Protein AF-A0A7U9S8E2-F1 (afdb_monomer_lite)

pLDDT: mean 77.42, std 23.26, range [25.62, 97.12]

Structure (mmCIF, N/CA/C/O backbone):
data_AF-A0A7U9S8E2-F1
#
_entry.id   AF-A0A7U9S8E2-F1
#
loop_
_atom_site.group_PDB
_atom_site.id
_atom_site.type_symbol
_atom_site.label_atom_id
_atom_site.label_alt_id
_atom_site.label_comp_id
_atom_site.label_asym_id
_atom_site.label_entity_id
_atom_site.label_seq_id
_atom_site.pdbx_PDB_ins_code
_atom_site.Cartn_x
_atom_site.Cartn_y
_atom_site.Cartn_z
_atom_site.occupancy
_atom_site.B_iso_or_equiv
_atom_site.auth_seq_id
_atom_site.auth_comp_id
_atom_site.auth_asym_id
_atom_site.auth_atom_id
_atom_site.pdbx_PDB_model_num
ATOM 1 N N . MET A 1 1 ? -23.203 13.609 14.375 1.00 31.62 1 MET A N 1
ATOM 2 C CA . MET A 1 1 ? -23.194 12.236 13.838 1.00 31.62 1 MET A CA 1
ATOM 3 C C . MET A 1 1 ? -22.714 12.374 12.407 1.00 31.62 1 MET A C 1
ATOM 5 O O . MET A 1 1 ? -23.441 12.931 11.598 1.00 31.62 1 MET A O 1
ATOM 9 N N . THR A 1 2 ? -21.440 12.087 12.156 1.00 25.97 2 THR A N 1
ATOM 10 C CA . THR A 1 2 ? -20.779 12.424 10.889 1.00 25.97 2 THR A CA 1
ATOM 11 C C . THR A 1 2 ? -20.589 11.128 10.118 1.00 25.97 2 THR A C 1
ATOM 13 O O . THR A 1 2 ? -19.770 10.302 10.508 1.00 25.97 2 THR A O 1
ATOM 16 N N . GLU A 1 3 ? -21.398 10.920 9.081 1.00 25.62 3 GLU A N 1
ATOM 17 C CA . GLU A 1 3 ? -21.270 9.779 8.175 1.00 25.62 3 GLU A CA 1
ATOM 18 C C . GLU A 1 3 ? -19.987 9.925 7.352 1.00 25.62 3 GLU A C 1
ATOM 20 O O . GLU A 1 3 ? -19.815 10.879 6.591 1.00 25.62 3 GLU A O 1
ATOM 25 N N . ILE A 1 4 ? -19.074 8.970 7.513 1.00 29.11 4 ILE A N 1
ATOM 26 C CA . ILE A 1 4 ? -17.917 8.804 6.641 1.00 29.11 4 ILE A CA 1
ATOM 27 C C . ILE A 1 4 ? -18.366 7.898 5.491 1.00 29.11 4 ILE A C 1
ATOM 29 O O . ILE A 1 4 ? -18.618 6.709 5.668 1.00 29.11 4 ILE A O 1
ATOM 33 N N . ASN A 1 5 ? -18.506 8.490 4.306 1.00 28.62 5 ASN A N 1
ATOM 34 C CA . ASN A 1 5 ? -18.891 7.807 3.075 1.00 28.62 5 ASN A CA 1
ATOM 35 C C . ASN A 1 5 ? -17.704 6.978 2.545 1.00 28.62 5 ASN A C 1
ATOM 37 O O . ASN A 1 5 ? -16.850 7.491 1.825 1.00 28.62 5 ASN A O 1
ATOM 41 N N . LEU A 1 6 ? -17.646 5.696 2.908 1.00 36.25 6 LEU A N 1
ATOM 42 C CA . LEU A 1 6 ? -16.675 4.723 2.394 1.00 36.25 6 LEU A CA 1
ATOM 43 C C . LEU A 1 6 ? -17.355 3.726 1.454 1.00 36.25 6 LEU A C 1
ATOM 45 O O . LEU A 1 6 ? -17.409 2.545 1.753 1.00 36.25 6 LEU A O 1
ATOM 49 N N . PHE A 1 7 ? -17.873 4.170 0.309 1.00 35.56 7 PHE A N 1
ATOM 50 C CA . PHE A 1 7 ? -18.251 3.238 -0.759 1.00 35.56 7 PHE A CA 1
ATOM 51 C C . PHE A 1 7 ? -18.068 3.876 -2.139 1.00 35.56 7 PHE A C 1
ATOM 53 O O . PHE A 1 7 ? -18.966 4.514 -2.686 1.00 35.56 7 PHE A O 1
ATOM 60 N N . TYR A 1 8 ? -16.910 3.627 -2.754 1.00 30.64 8 TYR A N 1
ATOM 61 C CA . TYR A 1 8 ? -16.814 3.594 -4.213 1.00 30.64 8 TYR A CA 1
ATOM 62 C C . TYR A 1 8 ? -17.521 2.324 -4.695 1.00 30.64 8 TYR A C 1
ATOM 64 O O . TYR A 1 8 ? -16.904 1.282 -4.890 1.00 30.64 8 TYR A O 1
ATOM 72 N N . ASN A 1 9 ? -18.844 2.388 -4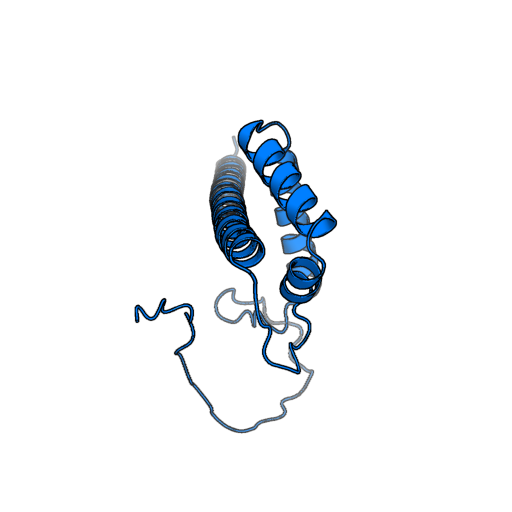.842 1.00 32.72 9 ASN A N 1
ATOM 73 C CA . ASN A 1 9 ? -19.572 1.390 -5.615 1.00 32.72 9 ASN A CA 1
ATOM 74 C C . ASN A 1 9 ? -20.849 1.987 -6.212 1.00 32.72 9 ASN A C 1
ATOM 76 O O . ASN A 1 9 ? -21.897 2.031 -5.569 1.00 32.72 9 ASN A O 1
ATOM 80 N N . LYS A 1 10 ? -20.763 2.457 -7.462 1.00 29.45 10 LYS A N 1
ATOM 81 C CA . LYS A 1 10 ? -21.942 2.661 -8.309 1.00 29.45 10 LYS A CA 1
ATOM 82 C C . LYS A 1 10 ? -21.584 2.691 -9.793 1.00 29.45 10 LYS A C 1
ATOM 84 O O . LYS A 1 10 ? -21.557 3.761 -10.383 1.00 29.45 10 LYS A O 1
ATOM 89 N N . ILE A 1 11 ? -21.430 1.522 -10.415 1.00 29.05 11 ILE A N 1
ATOM 90 C CA . ILE A 1 11 ? -22.008 1.300 -11.750 1.00 29.05 11 ILE A CA 1
ATOM 91 C C . ILE A 1 11 ? -22.678 -0.076 -11.747 1.00 29.05 11 ILE A C 1
ATOM 93 O O . ILE A 1 11 ? -22.041 -1.119 -11.826 1.00 29.05 11 ILE A O 1
ATOM 97 N N . VAL A 1 12 ? -24.003 -0.044 -11.625 1.00 33.09 12 VAL A N 1
ATOM 98 C CA . VAL A 1 12 ? -24.896 -1.167 -11.904 1.00 33.09 12 VAL A CA 1
ATOM 99 C C . VAL A 1 12 ? -25.036 -1.265 -13.419 1.00 33.09 12 VAL A C 1
ATOM 101 O O . VAL A 1 12 ? -25.573 -0.341 -14.022 1.00 33.09 12 VAL A O 1
ATOM 104 N N . LEU A 1 13 ? -24.635 -2.384 -14.022 1.00 28.77 13 LEU A N 1
ATOM 105 C CA . LEU A 1 13 ? -25.169 -2.828 -15.312 1.00 28.77 13 LEU A CA 1
ATOM 106 C C . LEU A 1 13 ? -25.454 -4.326 -15.239 1.00 28.77 13 LEU A C 1
ATOM 108 O O . LEU A 1 13 ? -24.622 -5.173 -15.544 1.00 28.77 13 LEU A O 1
ATOM 112 N N . ARG A 1 14 ? -26.675 -4.638 -14.807 1.00 31.30 14 ARG A N 1
ATOM 113 C CA . ARG A 1 14 ? -27.295 -5.944 -15.003 1.00 31.30 14 ARG A CA 1
ATOM 114 C C . ARG A 1 14 ? -27.775 -6.017 -16.453 1.00 31.30 14 ARG A C 1
ATOM 116 O O . ARG A 1 14 ? -28.590 -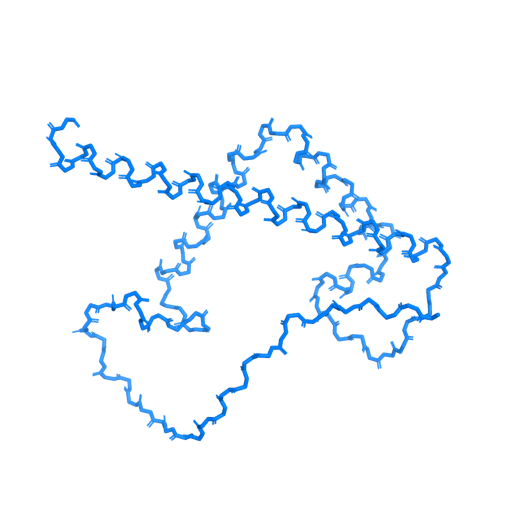5.185 -16.852 1.00 31.30 14 ARG A O 1
ATOM 123 N N . LYS A 1 15 ? -27.338 -7.027 -17.204 1.00 32.34 15 LYS A N 1
ATOM 124 C CA . LYS A 1 15 ? -28.152 -7.600 -18.279 1.00 32.34 15 LYS A CA 1
ATOM 125 C C . LYS A 1 15 ? -27.822 -9.078 -18.468 1.00 32.34 15 LYS A C 1
ATOM 127 O O . LYS A 1 15 ? -26.745 -9.433 -18.924 1.00 32.34 15 LYS A O 1
ATOM 132 N N . ASP A 1 16 ? -28.756 -9.874 -17.967 1.00 34.03 16 ASP A N 1
ATOM 133 C CA . ASP A 1 16 ? -29.233 -11.183 -18.411 1.00 34.03 16 ASP A CA 1
ATOM 134 C C . ASP A 1 16 ? -28.419 -11.938 -19.473 1.00 34.03 16 ASP A C 1
ATOM 136 O O . ASP A 1 16 ? -28.211 -11.440 -20.572 1.00 34.03 16 ASP A O 1
ATOM 140 N N . GLY A 1 17 ? -28.083 -13.182 -19.107 1.00 37.75 17 GLY A N 1
ATOM 141 C CA . GLY A 1 17 ? -28.034 -14.379 -19.952 1.00 37.75 17 GLY A CA 1
ATOM 142 C C . GLY A 1 17 ? -27.346 -14.288 -21.312 1.00 37.75 17 GLY A C 1
ATOM 143 O O . GLY A 1 17 ? -27.907 -13.744 -22.249 1.00 37.75 17 GLY A O 1
ATOM 144 N N . ASP A 1 18 ? -26.206 -14.967 -21.447 1.00 28.67 18 ASP A N 1
ATOM 145 C CA . ASP A 1 18 ? -26.096 -16.075 -22.403 1.00 28.67 18 ASP A CA 1
ATOM 146 C C . ASP A 1 18 ? -24.799 -16.866 -22.188 1.00 28.67 18 ASP A C 1
ATOM 148 O O . ASP A 1 18 ? -23.693 -16.335 -22.096 1.00 28.67 18 ASP A O 1
ATOM 152 N N . PHE A 1 19 ? -24.970 -18.180 -22.084 1.00 39.06 19 PHE A N 1
ATOM 153 C CA . PHE A 1 19 ? -23.921 -19.186 -22.033 1.00 39.06 19 PHE A CA 1
ATOM 154 C C . PHE A 1 19 ? -23.327 -19.320 -23.443 1.00 39.06 19 PHE A C 1
ATOM 156 O O . PHE A 1 19 ? -24.007 -19.828 -24.332 1.00 39.06 19 PHE A O 1
ATOM 163 N N . LEU A 1 20 ? -22.088 -18.870 -23.683 1.00 32.62 20 LEU A N 1
ATOM 164 C CA . LEU A 1 20 ? -21.451 -19.003 -25.001 1.00 32.62 20 LEU A CA 1
ATOM 165 C C . LEU A 1 20 ? -20.069 -19.662 -24.944 1.00 32.62 20 LEU A C 1
ATOM 167 O O . LEU A 1 20 ? -19.064 -19.047 -24.607 1.00 32.62 20 LEU A O 1
ATOM 171 N N . ASP A 1 21 ? -20.101 -20.936 -25.341 1.00 32.41 21 ASP A N 1
ATOM 172 C CA . ASP A 1 21 ? -19.209 -21.649 -26.268 1.00 32.41 21 ASP A CA 1
ATOM 173 C C . ASP A 1 21 ? -17.696 -21.357 -26.192 1.00 32.41 21 ASP A C 1
ATOM 175 O O . ASP A 1 21 ? -17.164 -20.364 -26.694 1.00 32.41 21 ASP A O 1
ATOM 179 N N . ASN A 1 22 ? -16.996 -22.353 -25.651 1.00 38.06 22 ASN A N 1
ATOM 180 C CA . ASN A 1 22 ? -15.558 -22.462 -25.445 1.00 38.06 22 ASN A CA 1
ATOM 181 C C . ASN A 1 22 ? -14.783 -22.738 -26.761 1.00 38.06 22 ASN A C 1
ATOM 183 O O . ASN A 1 22 ? -14.003 -23.685 -26.849 1.00 38.06 22 ASN A O 1
ATOM 187 N N . ARG A 1 23 ? -15.026 -21.953 -27.826 1.00 35.59 23 ARG A N 1
ATOM 188 C CA . ARG A 1 23 ? -14.436 -22.168 -29.172 1.00 35.59 23 ARG A CA 1
ATOM 189 C C . ARG A 1 23 ? -13.902 -20.911 -29.865 1.00 35.59 23 ARG A C 1
ATOM 191 O O . ARG A 1 23 ? -14.009 -20.767 -31.081 1.00 35.59 23 ARG A O 1
ATOM 198 N N . ARG A 1 24 ? -13.297 -19.986 -29.116 1.00 39.09 24 ARG A N 1
ATOM 199 C CA . ARG A 1 24 ? -12.599 -18.811 -29.684 1.00 39.09 24 ARG A CA 1
ATOM 200 C C . ARG A 1 24 ? -11.258 -18.531 -29.006 1.00 39.09 24 ARG A C 1
ATOM 202 O O . ARG A 1 24 ? -10.922 -17.386 -28.735 1.00 39.09 24 ARG A O 1
ATOM 209 N N . ALA A 1 25 ? -10.477 -19.574 -28.762 1.00 44.19 25 ALA A N 1
ATOM 210 C CA . ALA A 1 25 ? -9.076 -19.442 -28.378 1.00 44.19 25 ALA A CA 1
ATOM 211 C C . ALA A 1 25 ? -8.186 -19.304 -29.629 1.00 44.19 25 ALA A C 1
ATOM 213 O O . ALA A 1 25 ? -7.371 -20.179 -29.868 1.00 44.19 25 ALA A O 1
ATOM 214 N N . ASP A 1 26 ? -8.401 -18.276 -30.464 1.00 46.72 26 ASP A N 1
ATOM 215 C CA . ASP A 1 26 ? -7.386 -17.800 -31.434 1.00 46.72 26 ASP A CA 1
ATOM 216 C C . ASP A 1 26 ? -7.772 -16.455 -32.087 1.00 46.72 26 ASP A C 1
ATOM 218 O O . ASP A 1 26 ? -7.847 -16.294 -33.306 1.00 46.72 26 ASP A O 1
ATOM 222 N N . ARG A 1 27 ? -8.115 -15.456 -31.274 1.00 48.62 27 ARG A N 1
ATOM 223 C CA . ARG A 1 27 ? -8.113 -14.059 -31.722 1.00 48.62 27 ARG A CA 1
ATOM 224 C C . ARG A 1 27 ? -7.291 -13.296 -30.711 1.00 48.62 27 ARG A C 1
ATOM 226 O O . ARG A 1 27 ? -7.617 -13.357 -29.529 1.00 48.62 27 ARG A O 1
ATOM 233 N N . GLY A 1 28 ? -6.227 -12.641 -31.175 1.00 49.34 28 GLY A N 1
ATOM 234 C CA . GLY A 1 28 ? -5.367 -11.811 -30.337 1.00 49.34 28 GLY A CA 1
ATOM 235 C C . GLY A 1 28 ? -6.209 -10.986 -29.368 1.00 49.34 28 GLY A C 1
ATOM 236 O O . GLY A 1 28 ? -7.158 -10.317 -29.784 1.00 49.34 28 GLY A O 1
ATOM 237 N N . MET A 1 29 ? -5.912 -11.130 -28.078 1.00 58.84 29 MET A N 1
ATOM 238 C CA . MET A 1 29 ? -6.633 -10.471 -26.997 1.00 58.84 29 MET A CA 1
ATOM 239 C C . MET A 1 29 ? -6.560 -8.956 -27.223 1.00 58.84 29 MET A C 1
ATOM 241 O O . MET A 1 29 ? -5.479 -8.372 -27.168 1.00 58.84 29 MET A O 1
ATOM 245 N N . ASP A 1 30 ? -7.692 -8.315 -27.507 1.00 63.41 30 ASP A N 1
ATOM 246 C CA . ASP A 1 30 ? -7.771 -6.856 -27.469 1.00 63.41 30 ASP A CA 1
ATOM 247 C C . ASP A 1 30 ? -7.773 -6.445 -25.996 1.00 63.41 30 ASP A C 1
ATOM 249 O O . ASP A 1 30 ? -8.636 -6.888 -25.236 1.00 63.41 30 ASP A O 1
ATOM 253 N N . ILE A 1 31 ? -6.820 -5.598 -25.595 1.00 64.31 31 ILE A N 1
ATOM 254 C CA . ILE A 1 31 ? -6.707 -5.069 -24.227 1.00 64.31 31 ILE A CA 1
ATOM 255 C C . ILE A 1 31 ? -8.038 -4.466 -23.756 1.00 64.31 31 ILE A C 1
ATOM 257 O O . ILE A 1 31 ? -8.378 -4.554 -22.579 1.00 64.31 31 ILE A O 1
ATOM 261 N N . LYS A 1 32 ? -8.835 -3.907 -24.676 1.00 68.50 32 LYS A N 1
ATOM 262 C CA . LYS A 1 32 ? -10.146 -3.319 -24.369 1.00 68.50 32 LYS A CA 1
ATOM 263 C C . LYS A 1 32 ? -11.208 -4.340 -23.951 1.00 68.50 32 LYS A C 1
ATOM 265 O O . LYS A 1 32 ? -12.216 -3.943 -23.378 1.00 68.50 32 LYS A O 1
ATOM 270 N N . ASN A 1 33 ? -10.995 -5.623 -24.242 1.00 71.12 33 ASN A N 1
ATOM 271 C CA . ASN A 1 33 ? -11.931 -6.718 -23.980 1.00 71.12 33 ASN A CA 1
ATOM 272 C C . ASN A 1 33 ? -11.406 -7.694 -22.914 1.00 71.12 33 ASN A C 1
ATOM 274 O O . ASN A 1 33 ? -11.884 -8.825 -22.829 1.00 71.12 33 ASN A O 1
ATOM 278 N N . ILE A 1 34 ? -10.407 -7.285 -22.125 1.00 69.88 34 ILE A N 1
ATOM 279 C CA . ILE A 1 34 ? -9.928 -8.076 -20.993 1.00 69.88 34 ILE A CA 1
ATOM 280 C C . ILE A 1 34 ? -10.987 -8.052 -19.889 1.00 69.88 34 ILE A C 1
ATOM 282 O O . ILE A 1 34 ? -11.278 -7.005 -19.311 1.00 69.88 34 ILE A O 1
ATOM 286 N N . ASP A 1 35 ? -11.544 -9.224 -19.589 1.00 73.25 35 ASP A N 1
ATOM 287 C CA . ASP A 1 35 ? -12.338 -9.435 -18.385 1.00 73.25 35 ASP A CA 1
ATOM 288 C C . ASP A 1 35 ? -11.396 -9.563 -17.184 1.00 73.25 35 ASP A C 1
ATOM 290 O O . ASP A 1 35 ? -10.728 -10.580 -17.000 1.00 73.25 35 ASP A O 1
ATOM 294 N N . ILE A 1 36 ? -11.343 -8.515 -16.363 1.00 70.06 36 ILE A N 1
ATOM 295 C CA . ILE A 1 36 ? -10.495 -8.462 -15.167 1.00 70.06 36 ILE A CA 1
ATOM 296 C C . ILE A 1 36 ? -10.906 -9.472 -14.086 1.00 70.06 36 ILE A C 1
ATOM 298 O O . ILE A 1 36 ? -10.123 -9.731 -13.177 1.00 70.06 36 ILE A O 1
ATOM 302 N N . TYR A 1 37 ? -12.107 -10.052 -14.175 1.00 72.25 37 TYR A N 1
ATOM 303 C CA . TYR A 1 37 ? -12.568 -11.104 -13.268 1.00 72.25 37 TYR A CA 1
ATOM 304 C C . TYR A 1 37 ? -12.259 -12.512 -13.790 1.00 72.25 37 TYR A C 1
ATOM 306 O O . TYR A 1 37 ? -12.360 -13.477 -13.033 1.00 72.25 37 TYR A O 1
ATOM 314 N N . ASN A 1 38 ? -11.867 -12.639 -15.060 1.00 76.00 38 ASN A N 1
ATOM 315 C CA . ASN A 1 38 ? -11.527 -13.904 -15.701 1.00 76.00 38 ASN A CA 1
ATOM 316 C C . ASN A 1 38 ? -10.284 -13.735 -16.587 1.00 76.00 38 ASN A C 1
ATOM 318 O O . ASN A 1 38 ? -10.326 -13.843 -17.817 1.00 76.00 38 ASN A O 1
ATOM 322 N N . LEU A 1 39 ? -9.169 -13.413 -15.933 1.00 75.81 39 LEU A N 1
ATOM 323 C CA . LEU A 1 39 ? -7.905 -13.143 -16.598 1.00 75.81 39 LEU A CA 1
ATOM 324 C C . LEU A 1 39 ? -7.277 -14.439 -17.133 1.00 75.81 39 LEU A C 1
ATOM 326 O O . LEU A 1 39 ? -7.176 -15.427 -16.400 1.00 75.81 39 LEU A O 1
ATOM 330 N N . PRO A 1 40 ? -6.787 -14.451 -18.387 1.00 81.12 40 PRO A N 1
ATOM 331 C CA . PRO A 1 40 ? -5.949 -15.540 -18.869 1.00 81.12 40 PRO A CA 1
ATOM 332 C C . PRO A 1 40 ? -4.744 -15.747 -17.944 1.00 81.12 40 PRO A C 1
ATOM 334 O O . PRO A 1 40 ? -4.164 -14.774 -17.462 1.00 81.12 40 PRO A O 1
ATOM 337 N N . LYS A 1 41 ? -4.321 -17.002 -17.743 1.00 81.50 41 LYS A N 1
ATOM 338 C CA . LYS A 1 41 ? -3.259 -17.343 -16.778 1.00 81.50 41 LYS A CA 1
ATOM 339 C C . LYS A 1 41 ? -1.977 -16.523 -16.969 1.00 81.50 41 LYS A C 1
ATOM 341 O O . LYS A 1 41 ? -1.484 -15.964 -16.003 1.00 81.50 41 LYS A O 1
ATOM 346 N N . TRP A 1 42 ? -1.524 -16.345 -18.211 1.00 81.19 42 TRP A N 1
ATOM 347 C CA . TRP A 1 42 ? -0.333 -15.542 -18.520 1.00 81.19 42 TRP A CA 1
ATOM 348 C C . TRP A 1 42 ? -0.443 -14.076 -18.067 1.00 81.19 42 TRP A C 1
ATOM 350 O O . TRP A 1 42 ? 0.564 -13.454 -17.754 1.00 81.19 42 TRP A O 1
ATOM 360 N N . PHE A 1 43 ? -1.654 -13.511 -18.041 1.00 80.31 43 PHE A N 1
ATOM 361 C CA . PHE A 1 43 ? -1.879 -12.142 -17.586 1.00 80.31 43 PHE A CA 1
ATOM 362 C C . PHE A 1 43 ? -1.887 -12.072 -16.056 1.00 80.31 43 PHE A C 1
ATOM 364 O O . PHE A 1 43 ? -1.338 -11.133 -15.497 1.00 80.31 43 PHE A O 1
ATOM 371 N N . SER A 1 44 ? -2.446 -13.083 -15.380 1.00 81.62 44 SER A N 1
ATOM 372 C CA . SER A 1 44 ? -2.311 -13.233 -13.922 1.00 81.62 44 SER A CA 1
ATOM 373 C C . SER A 1 44 ? -0.844 -13.352 -13.511 1.00 81.62 44 SER A C 1
ATOM 375 O O . SER A 1 44 ? -0.407 -12.632 -12.624 1.00 81.62 44 SER A O 1
ATOM 377 N N . ASP A 1 45 ? -0.078 -14.202 -14.200 1.00 85.12 45 ASP A N 1
ATOM 378 C CA . ASP A 1 45 ? 1.350 -14.408 -13.929 1.00 85.12 45 ASP A CA 1
ATOM 379 C C . ASP A 1 45 ? 2.147 -13.107 -14.130 1.00 85.12 45 ASP A C 1
ATOM 381 O O . ASP A 1 45 ? 3.025 -12.780 -13.336 1.00 85.12 45 ASP A O 1
ATOM 385 N N . LEU A 1 46 ? 1.792 -12.319 -15.152 1.00 85.44 46 LEU A N 1
ATOM 386 C CA . LEU A 1 46 ? 2.369 -10.993 -15.380 1.00 85.44 46 LEU A CA 1
ATOM 387 C C . LEU A 1 46 ? 2.034 -10.003 -14.252 1.00 85.44 46 LEU A C 1
ATOM 389 O O . LEU A 1 46 ? 2.894 -9.215 -13.869 1.00 85.44 46 LEU A O 1
ATOM 393 N N . LEU A 1 47 ? 0.798 -10.002 -13.740 1.00 84.50 47 LEU A N 1
ATOM 394 C CA . LEU A 1 47 ? 0.415 -9.135 -12.618 1.00 84.50 47 LEU A CA 1
ATOM 395 C C . LEU A 1 47 ? 1.189 -9.503 -11.347 1.00 84.50 47 LEU A C 1
ATOM 397 O O . LEU A 1 47 ? 1.736 -8.614 -10.702 1.00 84.50 47 LEU A O 1
ATOM 401 N N . GLU A 1 48 ? 1.308 -10.797 -11.044 1.00 87.94 48 GLU A N 1
ATOM 402 C CA . GLU A 1 48 ? 2.105 -11.295 -9.915 1.00 87.94 48 GLU A CA 1
ATOM 403 C C . GLU A 1 48 ? 3.586 -10.882 -10.041 1.00 87.94 48 GLU A C 1
ATOM 405 O O . GLU A 1 48 ? 4.200 -10.446 -9.067 1.00 87.94 48 GLU A O 1
ATOM 410 N N . GLU A 1 49 ? 4.164 -10.950 -11.247 1.00 89.69 49 GLU A N 1
ATOM 411 C CA . GLU A 1 49 ? 5.527 -10.469 -11.511 1.00 89.69 49 GLU A CA 1
ATOM 412 C C . GLU A 1 49 ? 5.659 -8.952 -11.291 1.00 89.69 49 GLU A C 1
ATOM 414 O O . GLU A 1 49 ? 6.628 -8.486 -10.689 1.00 89.69 49 GLU A O 1
ATOM 419 N N . VAL A 1 50 ? 4.684 -8.163 -11.751 1.00 89.12 50 VAL A N 1
ATOM 420 C CA . VAL A 1 50 ? 4.667 -6.704 -11.553 1.00 89.12 50 VAL A CA 1
ATOM 421 C C . VAL A 1 50 ? 4.582 -6.343 -10.070 1.00 89.12 50 VAL A C 1
ATOM 423 O O . VAL A 1 50 ? 5.294 -5.431 -9.637 1.00 89.12 50 VAL A O 1
ATOM 426 N N . ASP A 1 51 ? 3.772 -7.062 -9.295 1.00 89.12 51 ASP A N 1
ATOM 427 C CA . ASP A 1 51 ? 3.650 -6.869 -7.849 1.00 89.12 51 ASP A CA 1
ATOM 428 C C . ASP A 1 51 ? 4.982 -7.154 -7.139 1.00 89.12 51 ASP A C 1
ATOM 430 O O . ASP A 1 51 ? 5.451 -6.332 -6.344 1.00 89.12 51 ASP A O 1
ATOM 434 N N . LEU A 1 52 ? 5.654 -8.259 -7.489 1.00 93.06 52 LEU A N 1
ATOM 435 C CA . LEU A 1 52 ? 6.984 -8.592 -6.965 1.00 93.06 52 LEU A CA 1
ATOM 436 C C . LEU A 1 52 ? 8.013 -7.501 -7.281 1.00 93.06 52 LEU A C 1
ATOM 438 O O . LEU A 1 52 ? 8.729 -7.047 -6.389 1.00 93.06 52 LEU A O 1
ATOM 442 N N . LEU A 1 53 ? 8.058 -7.026 -8.527 1.00 92.69 53 LEU A N 1
ATOM 443 C CA . LEU A 1 53 ? 8.977 -5.960 -8.935 1.00 92.69 53 LEU A CA 1
ATOM 444 C C . LEU A 1 53 ? 8.691 -4.631 -8.219 1.00 92.69 53 LEU A C 1
ATOM 446 O O . LEU A 1 53 ? 9.614 -3.847 -7.973 1.00 92.69 53 LEU A O 1
ATOM 450 N N . CYS A 1 54 ? 7.429 -4.351 -7.888 1.00 92.75 54 CYS A N 1
ATOM 451 C CA . CYS A 1 54 ? 7.067 -3.177 -7.098 1.00 92.75 54 CYS A CA 1
ATOM 452 C C . CYS A 1 54 ? 7.555 -3.300 -5.653 1.00 92.75 54 CYS A C 1
ATOM 454 O O . CYS A 1 54 ? 8.169 -2.359 -5.146 1.00 92.75 54 CYS A O 1
ATOM 456 N N . GLU A 1 55 ? 7.352 -4.455 -5.020 1.00 90.81 55 GLU A N 1
ATOM 457 C CA . GLU A 1 55 ? 7.871 -4.744 -3.679 1.00 90.81 55 GLU A CA 1
ATOM 458 C C . GLU A 1 55 ? 9.402 -4.657 -3.631 1.00 90.81 55 GLU A C 1
ATOM 460 O O . GLU A 1 55 ? 9.953 -3.996 -2.751 1.00 90.81 55 GLU A O 1
ATOM 465 N N . GLU A 1 56 ? 10.106 -5.232 -4.609 1.00 94.19 56 GLU A N 1
ATOM 466 C CA . GLU A 1 56 ? 11.568 -5.138 -4.711 1.00 94.19 56 GLU A CA 1
ATOM 467 C C . GLU A 1 56 ? 12.049 -3.691 -4.850 1.00 94.19 56 GLU A C 1
ATOM 469 O O . GLU A 1 56 ? 12.996 -3.270 -4.182 1.00 94.19 56 GLU A O 1
ATOM 474 N N . ALA A 1 57 ? 11.386 -2.898 -5.692 1.00 93.38 57 ALA A N 1
ATOM 475 C CA . ALA A 1 57 ? 11.753 -1.501 -5.886 1.00 93.38 57 ALA A CA 1
ATOM 476 C C . ALA A 1 57 ? 11.507 -0.646 -4.632 1.00 93.38 57 ALA A C 1
ATOM 478 O O . ALA A 1 57 ? 12.240 0.314 -4.382 1.00 93.38 57 ALA A O 1
ATOM 479 N N . LEU A 1 58 ? 10.502 -1.002 -3.830 1.00 95.62 58 LEU A N 1
ATOM 480 C CA . LEU A 1 58 ? 10.191 -0.345 -2.564 1.00 95.62 58 LEU A CA 1
ATOM 481 C C . LEU A 1 58 ? 10.965 -0.929 -1.375 1.00 95.62 58 LEU A C 1
ATOM 483 O O . LEU A 1 58 ? 10.960 -0.321 -0.303 1.00 95.62 58 LEU A O 1
ATOM 487 N N . ALA A 1 59 ? 11.682 -2.045 -1.540 1.00 92.94 59 ALA A N 1
ATOM 488 C CA . ALA A 1 59 ? 12.389 -2.723 -0.454 1.00 92.94 59 ALA A CA 1
ATOM 489 C C . ALA A 1 59 ? 13.385 -1.798 0.269 1.00 92.94 59 ALA A C 1
ATOM 491 O O . ALA A 1 59 ? 13.484 -1.828 1.494 1.00 92.94 59 ALA A O 1
ATOM 492 N N . GLY A 1 60 ? 14.063 -0.915 -0.472 1.00 91.44 60 GLY A N 1
ATOM 493 C CA . GLY A 1 60 ? 14.999 0.070 0.083 1.00 91.44 60 GLY A CA 1
ATOM 494 C C . GLY A 1 60 ? 14.352 1.309 0.720 1.00 91.44 60 GLY A C 1
ATOM 495 O O . GLY A 1 60 ? 15.060 2.154 1.268 1.00 91.44 60 GLY A O 1
ATOM 496 N N . SER A 1 61 ? 13.028 1.462 0.641 1.00 95.44 61 SER A N 1
ATOM 497 C CA . SER A 1 61 ? 12.328 2.638 1.159 1.00 95.44 61 SER A CA 1
ATOM 498 C C . SER A 1 61 ? 12.075 2.522 2.661 1.00 95.44 61 SER A C 1
ATOM 500 O O . SER A 1 61 ? 11.209 1.773 3.109 1.00 95.44 61 SER A O 1
ATOM 502 N N . VAL A 1 62 ? 12.781 3.335 3.453 1.00 95.81 62 VAL A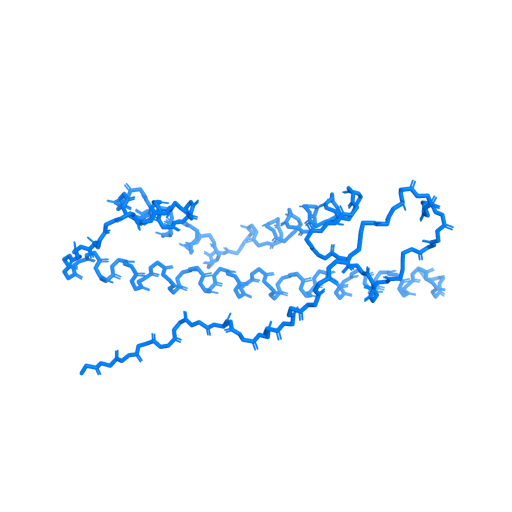 N 1
ATOM 503 C CA . VAL A 1 62 ? 12.611 3.388 4.917 1.00 95.81 62 VAL A CA 1
ATOM 504 C C . VAL A 1 62 ? 11.173 3.734 5.312 1.00 95.81 62 VAL A C 1
ATOM 506 O O . VAL A 1 62 ? 10.655 3.187 6.282 1.00 95.81 62 VAL A O 1
ATOM 509 N N . SER A 1 63 ? 10.512 4.641 4.586 1.00 93.44 63 SER A N 1
ATOM 510 C CA . SER A 1 63 ? 9.121 5.004 4.879 1.00 93.44 63 SER A CA 1
ATOM 511 C C . SER A 1 63 ? 8.156 3.863 4.572 1.00 93.44 63 SER A C 1
ATOM 513 O O . SER A 1 63 ? 7.211 3.661 5.328 1.00 93.44 63 SER A O 1
ATOM 515 N N . TYR A 1 64 ? 8.411 3.098 3.509 1.00 95.50 64 TYR A N 1
ATOM 516 C CA . TYR A 1 64 ? 7.593 1.941 3.154 1.00 95.50 64 TYR A CA 1
ATOM 517 C C . TYR A 1 64 ? 7.757 0.797 4.159 1.00 95.50 64 TYR A C 1
ATOM 519 O O . TYR A 1 64 ? 6.762 0.227 4.601 1.00 95.50 64 TYR A O 1
ATOM 527 N N . GLN A 1 65 ? 8.991 0.512 4.594 1.00 96.00 65 GLN A N 1
ATOM 528 C CA . GLN A 1 65 ? 9.234 -0.513 5.614 1.00 96.00 65 GLN A CA 1
ATOM 529 C C . GLN A 1 65 ? 8.566 -0.161 6.943 1.00 96.00 65 GLN A C 1
ATOM 531 O O . GLN A 1 65 ? 7.843 -0.985 7.490 1.00 96.00 65 GLN A O 1
ATOM 536 N N . LYS A 1 66 ? 8.695 1.091 7.405 1.00 96.00 66 LYS A N 1
ATOM 537 C CA . LYS A 1 66 ? 8.006 1.557 8.622 1.00 96.00 66 LYS A CA 1
ATOM 538 C C . LYS A 1 66 ? 6.492 1.398 8.539 1.00 96.00 66 LYS A C 1
ATOM 540 O O . LYS A 1 66 ? 5.865 1.015 9.518 1.00 96.00 66 LYS A O 1
ATOM 545 N N . LEU A 1 67 ? 5.911 1.685 7.374 1.00 95.50 67 LEU A N 1
ATOM 546 C CA . LEU A 1 67 ? 4.484 1.492 7.144 1.00 95.50 67 LEU A CA 1
ATOM 547 C C . LEU A 1 67 ? 4.106 0.014 7.300 1.00 95.50 67 LEU A C 1
ATOM 549 O O . LEU A 1 67 ? 3.154 -0.299 8.015 1.00 95.50 67 LEU A O 1
ATOM 553 N N . LYS A 1 68 ? 4.849 -0.894 6.650 1.00 94.81 68 LYS A N 1
ATOM 554 C CA . LYS A 1 68 ? 4.601 -2.342 6.728 1.00 94.81 68 LYS A CA 1
ATOM 555 C C . LYS A 1 68 ? 4.743 -2.862 8.155 1.00 94.81 68 LYS A C 1
ATOM 557 O O . LYS A 1 68 ? 3.877 -3.605 8.601 1.00 94.81 68 LYS A O 1
ATOM 562 N N . GLU A 1 69 ? 5.793 -2.450 8.856 1.00 96.88 69 GLU A N 1
ATOM 563 C CA . GLU A 1 69 ? 6.043 -2.814 10.253 1.00 96.88 69 GLU A CA 1
ATOM 564 C C . GLU A 1 69 ? 4.891 -2.373 11.157 1.00 96.88 69 GLU A C 1
ATOM 566 O O . GLU A 1 69 ? 4.325 -3.197 11.869 1.00 96.88 69 GLU A O 1
ATOM 571 N N . GLU A 1 70 ? 4.484 -1.103 11.084 1.00 97.06 70 GLU A N 1
ATOM 572 C CA . GLU A 1 70 ? 3.397 -0.577 11.913 1.00 97.06 70 GLU A CA 1
ATOM 573 C C . GLU A 1 70 ? 2.068 -1.291 11.637 1.00 97.06 70 GLU A C 1
ATOM 575 O O . GLU A 1 70 ? 1.338 -1.646 12.563 1.00 97.06 70 GLU A O 1
ATOM 580 N N . ARG A 1 71 ? 1.774 -1.557 10.361 1.00 95.25 71 ARG A N 1
ATOM 581 C CA . ARG A 1 71 ? 0.602 -2.337 9.958 1.00 95.25 71 ARG A CA 1
ATOM 582 C C . ARG A 1 71 ? 0.641 -3.746 10.553 1.00 95.25 71 ARG A C 1
ATOM 584 O O . ARG A 1 71 ? -0.374 -4.192 11.077 1.00 95.25 71 ARG A O 1
ATOM 591 N N . CYS A 1 72 ? 1.781 -4.435 10.482 1.00 95.12 72 CYS A N 1
ATOM 592 C CA . CYS A 1 72 ? 1.937 -5.760 11.085 1.00 95.12 72 CYS A CA 1
ATOM 593 C C . CYS A 1 72 ? 1.720 -5.707 12.601 1.00 95.12 72 CYS A C 1
ATOM 595 O O . CYS A 1 72 ? 0.954 -6.509 13.118 1.00 95.12 72 CYS A O 1
ATOM 597 N N . CYS A 1 73 ? 2.282 -4.714 13.298 1.00 96.81 73 CYS A N 1
ATOM 598 C CA . CYS A 1 73 ? 2.059 -4.549 14.734 1.00 96.81 73 CYS A CA 1
ATOM 599 C C . CYS A 1 73 ? 0.574 -4.374 15.089 1.00 96.81 73 CYS A C 1
ATOM 601 O O . CYS A 1 73 ? 0.118 -4.941 16.077 1.00 96.81 73 CYS A O 1
ATOM 603 N N . LEU A 1 74 ? -0.193 -3.618 14.293 1.00 96.31 74 LEU A N 1
ATOM 604 C CA . LEU A 1 74 ? -1.636 -3.476 14.517 1.00 96.31 74 LEU A CA 1
ATOM 605 C C . LEU A 1 74 ? -2.391 -4.789 14.283 1.00 96.31 74 LEU A C 1
ATOM 607 O O . LEU A 1 74 ? -3.289 -5.113 15.054 1.00 96.31 74 LEU A O 1
ATOM 611 N N . LEU A 1 75 ? -2.032 -5.545 13.245 1.00 95.06 75 LEU A N 1
ATOM 612 C CA . LEU A 1 75 ? -2.645 -6.846 12.968 1.00 95.06 75 LEU A CA 1
ATOM 613 C C . LEU A 1 75 ? -2.335 -7.870 14.068 1.00 95.06 75 LEU A C 1
ATOM 615 O O . LEU A 1 75 ? -3.234 -8.592 14.484 1.00 95.06 75 LEU A O 1
ATOM 619 N N . ASP A 1 76 ? -1.107 -7.881 14.588 1.00 95.12 76 ASP A N 1
ATOM 620 C CA . ASP A 1 76 ? -0.694 -8.775 15.677 1.00 95.12 76 ASP A CA 1
ATOM 621 C C . ASP A 1 76 ? -1.360 -8.418 17.016 1.00 95.12 76 ASP A C 1
ATOM 623 O O . ASP A 1 76 ? -1.560 -9.282 17.868 1.00 95.12 76 ASP A O 1
ATOM 627 N N . GLN A 1 77 ? -1.681 -7.137 17.226 1.00 96.12 77 GLN A N 1
ATOM 628 C CA . GLN A 1 77 ? -2.275 -6.652 18.471 1.00 96.12 77 GLN A CA 1
ATOM 629 C C . GLN A 1 77 ? -3.807 -6.784 18.501 1.00 96.12 77 GLN A C 1
ATOM 631 O O . GLN A 1 77 ? -4.376 -6.952 19.580 1.00 96.12 77 GLN A O 1
ATOM 636 N N . TYR A 1 78 ? -4.482 -6.680 17.352 1.00 94.19 78 TYR A N 1
ATOM 637 C CA . TYR A 1 78 ? -5.940 -6.577 17.283 1.00 94.19 78 TYR A CA 1
ATOM 638 C C . TYR A 1 78 ? -6.555 -7.618 16.334 1.00 94.19 78 TYR A C 1
ATOM 640 O O . TYR A 1 78 ? -6.684 -7.389 15.131 1.00 94.19 78 TYR A O 1
ATOM 648 N N . ASP A 1 79 ? -7.066 -8.718 16.897 1.00 90.25 79 ASP A N 1
ATOM 649 C CA . ASP A 1 79 ? -7.698 -9.825 16.154 1.00 90.25 79 ASP A CA 1
ATOM 650 C C . ASP A 1 79 ? -8.820 -9.387 15.200 1.00 90.25 79 ASP A C 1
ATOM 652 O O . ASP A 1 79 ? -9.050 -9.998 14.154 1.00 90.25 79 ASP A O 1
ATOM 656 N N . PHE A 1 80 ? -9.564 -8.331 15.543 1.00 89.81 80 PHE A N 1
ATOM 657 C CA . PHE A 1 80 ? -10.639 -7.845 14.679 1.00 89.81 80 PHE A CA 1
ATOM 658 C C . PHE A 1 80 ? -10.111 -7.198 13.388 1.00 89.81 80 PHE A C 1
ATOM 660 O O . PHE A 1 80 ? -10.801 -7.244 12.368 1.00 89.81 80 PHE A O 1
ATOM 667 N N . LEU A 1 81 ? -8.895 -6.636 13.404 1.00 92.75 81 LEU A N 1
ATOM 668 C CA . LEU A 1 81 ? -8.244 -6.110 12.204 1.00 92.75 81 LEU A CA 1
ATOM 669 C C . LEU A 1 81 ? -7.808 -7.241 11.273 1.00 92.75 81 LEU A C 1
ATOM 671 O O . LEU A 1 81 ? -7.964 -7.099 10.063 1.00 92.75 81 LEU A O 1
ATOM 675 N N . LEU A 1 82 ? -7.347 -8.375 11.815 1.00 88.88 82 LEU A N 1
ATOM 676 C CA . LEU A 1 82 ? -7.057 -9.575 11.020 1.00 88.88 82 LEU A CA 1
ATOM 677 C C . LEU A 1 82 ? -8.306 -10.058 10.275 1.00 88.88 82 LEU A C 1
ATOM 679 O O . LEU A 1 82 ? -8.281 -10.191 9.055 1.00 88.88 82 LEU A O 1
ATOM 683 N N . LYS A 1 83 ? -9.435 -10.196 10.983 1.00 86.62 83 LYS A N 1
ATOM 684 C CA . LYS A 1 83 ? -10.720 -10.587 10.370 1.00 86.62 83 LYS A CA 1
ATOM 685 C C . LYS A 1 83 ? -11.160 -9.619 9.266 1.00 86.62 83 LYS A C 1
ATOM 687 O O . LYS A 1 83 ? -11.668 -10.040 8.230 1.00 86.62 83 LYS A O 1
ATOM 692 N N . LEU A 1 84 ? -10.966 -8.315 9.481 1.00 86.44 84 LEU A N 1
ATOM 693 C CA . LEU A 1 84 ? -11.263 -7.291 8.477 1.00 86.44 84 LEU A CA 1
ATOM 694 C C . LEU A 1 84 ? -10.340 -7.393 7.254 1.00 86.44 84 LEU A C 1
ATOM 696 O O . LEU A 1 84 ? -10.813 -7.251 6.125 1.00 86.44 84 LEU A O 1
ATOM 700 N N . ALA A 1 85 ? -9.047 -7.643 7.464 1.00 84.94 85 ALA A N 1
ATOM 701 C CA . ALA A 1 85 ? -8.055 -7.762 6.399 1.00 84.94 85 ALA A CA 1
ATOM 702 C C . ALA A 1 85 ? -8.283 -9.008 5.528 1.00 84.94 85 ALA A C 1
ATOM 704 O O . ALA A 1 85 ? -8.218 -8.913 4.300 1.00 84.94 85 ALA A O 1
ATOM 705 N N . ASP A 1 86 ? -8.648 -10.135 6.144 1.00 83.00 86 ASP A N 1
ATOM 706 C CA . ASP A 1 86 ? -8.941 -11.401 5.455 1.00 83.00 86 ASP A CA 1
ATOM 707 C C . ASP A 1 86 ? -10.279 -11.380 4.692 1.00 83.00 86 ASP A C 1
ATOM 709 O O . ASP A 1 86 ? -10.635 -12.338 4.004 1.00 83.00 86 ASP A O 1
ATOM 713 N N . LYS A 1 87 ? -11.008 -10.253 4.744 1.00 71.44 87 LYS A N 1
ATOM 714 C CA . LYS A 1 87 ? -12.347 -10.072 4.157 1.00 71.44 87 LYS A CA 1
ATOM 715 C C . LYS A 1 87 ? -13.354 -11.097 4.679 1.00 71.44 87 LYS A C 1
ATOM 717 O O . LYS A 1 87 ? -14.330 -11.418 3.990 1.00 71.44 87 LYS A O 1
ATOM 722 N N . ASP A 1 88 ? -13.144 -11.576 5.902 1.00 76.12 88 ASP A N 1
ATOM 723 C CA . ASP A 1 88 ? -14.101 -12.443 6.560 1.00 76.12 88 ASP A CA 1
ATOM 724 C C . ASP A 1 88 ? -15.409 -11.688 6.784 1.00 76.12 88 ASP A C 1
ATOM 726 O O . ASP A 1 88 ? -15.452 -10.493 7.100 1.00 76.12 88 ASP A O 1
ATOM 730 N N . LYS A 1 89 ? -16.526 -12.397 6.606 1.00 73.88 89 LYS A N 1
ATOM 731 C CA . LYS A 1 89 ? -17.836 -11.809 6.872 1.00 73.88 89 LYS A CA 1
ATOM 732 C C . LYS A 1 89 ? -17.968 -11.554 8.366 1.00 73.88 89 LYS A C 1
ATOM 734 O O . LYS A 1 89 ? -18.069 -12.489 9.157 1.00 73.88 89 LYS A O 1
ATOM 739 N N . ILE A 1 90 ? -18.067 -10.282 8.728 1.00 73.75 90 ILE A N 1
ATOM 740 C CA . ILE A 1 90 ? -18.538 -9.874 10.047 1.00 73.75 90 ILE A CA 1
ATOM 741 C C . ILE A 1 90 ? -20.017 -10.262 10.139 1.00 73.75 90 ILE A C 1
ATOM 743 O O . ILE A 1 90 ? -20.881 -9.635 9.527 1.00 73.75 90 ILE A O 1
ATOM 747 N N . ALA A 1 91 ? -20.289 -11.361 10.839 1.00 74.94 91 ALA A N 1
ATOM 748 C CA . ALA A 1 91 ? -21.635 -11.906 10.989 1.00 74.94 91 ALA A CA 1
ATOM 749 C C . ALA A 1 91 ? -22.480 -11.125 12.011 1.00 74.94 91 ALA A C 1
ATOM 751 O O . ALA A 1 91 ? -23.705 -11.122 11.909 1.00 74.94 91 ALA A O 1
ATOM 752 N N . GLU A 1 92 ? -21.833 -10.445 12.961 1.00 79.94 92 GLU A N 1
ATOM 753 C CA . GLU A 1 92 ? -22.469 -9.712 14.058 1.00 79.94 92 GLU A CA 1
ATOM 754 C C . GLU A 1 92 ? -21.866 -8.306 14.197 1.00 79.94 92 GLU A C 1
ATOM 756 O O . GLU A 1 92 ? -20.671 -8.143 13.945 1.00 79.94 92 GLU A O 1
ATOM 761 N N . PRO A 1 93 ? -22.652 -7.286 14.595 1.00 81.75 93 PRO A N 1
ATOM 762 C CA . PRO A 1 93 ? -22.131 -5.946 14.852 1.00 81.75 93 PRO A CA 1
ATOM 763 C C . PRO A 1 93 ? -20.950 -5.980 15.827 1.00 81.75 93 PRO A C 1
ATOM 765 O O . PRO A 1 93 ? -21.027 -6.603 16.884 1.00 81.75 93 PRO A O 1
ATOM 768 N N . LEU A 1 94 ? -19.862 -5.304 15.462 1.00 85.50 94 LEU A N 1
ATOM 769 C CA . LEU A 1 94 ? -18.660 -5.230 16.279 1.00 85.50 94 LEU A CA 1
ATOM 770 C C . LEU A 1 94 ? -18.692 -3.945 17.113 1.00 85.50 94 LEU A C 1
ATOM 772 O O . LEU A 1 94 ? -18.620 -2.847 16.564 1.00 85.50 94 LEU A O 1
ATOM 776 N N . GLU A 1 95 ? -18.800 -4.089 18.430 1.00 89.75 95 GLU A N 1
ATOM 777 C CA . GLU A 1 95 ? -18.684 -2.975 19.372 1.00 89.75 95 GLU A CA 1
ATOM 778 C C . GLU A 1 95 ? -17.203 -2.724 19.662 1.00 89.75 95 GLU A C 1
ATOM 780 O O . GLU A 1 95 ? -16.514 -3.601 20.180 1.00 89.75 95 GLU A O 1
ATOM 785 N N . LEU A 1 96 ? -16.714 -1.535 19.306 1.00 91.88 96 LEU A N 1
ATOM 786 C CA . LEU A 1 96 ? -15.314 -1.152 19.470 1.00 91.88 96 LEU A CA 1
ATOM 787 C C . LEU A 1 96 ? -15.147 -0.190 20.641 1.00 91.88 96 LEU A C 1
ATOM 789 O O . LEU A 1 96 ? -15.892 0.780 20.802 1.00 91.88 96 LEU A O 1
ATOM 793 N N . THR A 1 97 ? -14.097 -0.405 21.421 1.00 94.81 97 THR A N 1
ATOM 794 C CA . THR A 1 97 ? -13.598 0.585 22.371 1.00 94.81 97 THR A CA 1
ATOM 795 C C . THR A 1 97 ? -13.003 1.793 21.638 1.00 94.81 97 THR A C 1
ATOM 797 O O . THR A 1 97 ? -12.743 1.775 20.430 1.00 94.81 97 THR A O 1
ATOM 800 N N . LEU A 1 98 ? -12.749 2.880 22.373 1.00 95.50 98 LEU A N 1
ATOM 801 C CA . LEU A 1 98 ? -12.073 4.054 21.814 1.00 95.50 98 LEU A CA 1
ATOM 802 C C . LEU A 1 98 ? -10.665 3.712 21.292 1.00 95.50 98 LEU A C 1
ATOM 804 O O . LEU A 1 98 ? -10.247 4.242 20.265 1.00 95.50 98 LEU A O 1
ATOM 808 N N . GLU A 1 99 ? -9.946 2.828 21.986 1.00 96.06 99 GLU A N 1
ATOM 809 C CA . GLU A 1 99 ? -8.613 2.373 21.582 1.00 96.06 99 GLU A CA 1
ATOM 810 C C . GLU A 1 99 ? -8.671 1.584 20.271 1.00 96.06 99 GLU A C 1
ATOM 812 O O . GLU A 1 99 ? -7.965 1.925 19.323 1.00 96.06 99 GLU A O 1
ATOM 817 N N . GLU A 1 100 ? -9.590 0.624 20.161 1.00 94.56 100 GLU A N 1
ATOM 818 C CA . GLU A 1 100 ? -9.787 -0.154 18.933 1.00 94.56 100 GLU A CA 1
ATOM 819 C C . GLU A 1 100 ? -10.280 0.714 17.769 1.00 94.56 100 GLU A C 1
ATOM 821 O O . GLU A 1 100 ? -9.869 0.523 16.627 1.00 94.56 100 GLU A O 1
ATOM 826 N N . THR A 1 101 ? -11.104 1.728 18.042 1.00 95.81 101 THR A N 1
ATOM 827 C CA . THR A 1 101 ? -11.533 2.701 17.025 1.00 95.81 101 THR A CA 1
ATOM 828 C C . THR A 1 101 ? -10.346 3.510 16.494 1.00 95.81 101 THR A C 1
ATOM 830 O O . THR A 1 101 ? -10.229 3.736 15.286 1.00 95.81 101 THR A O 1
ATOM 833 N N . ASN A 1 102 ? -9.433 3.927 17.375 1.00 96.38 102 ASN A N 1
ATOM 834 C CA . ASN A 1 102 ? -8.208 4.616 16.972 1.00 96.38 102 ASN A CA 1
ATOM 835 C C . ASN A 1 102 ? -7.271 3.686 16.190 1.00 96.38 102 ASN A C 1
ATOM 837 O O . ASN A 1 102 ? -6.712 4.110 15.176 1.00 96.38 102 ASN A O 1
ATOM 841 N N . ALA A 1 103 ? -7.143 2.425 16.613 1.00 96.06 103 ALA A N 1
ATOM 842 C CA . ALA A 1 103 ? -6.376 1.406 15.901 1.00 96.06 103 ALA A CA 1
ATOM 843 C C . ALA A 1 103 ? -6.937 1.162 14.492 1.00 96.06 103 ALA A C 1
ATOM 845 O O . ALA A 1 103 ? -6.182 1.171 13.523 1.00 96.06 103 ALA A O 1
ATOM 846 N N . LEU A 1 104 ? -8.262 1.050 14.353 1.00 95.69 104 LEU A N 1
ATOM 847 C CA . LEU A 1 104 ? -8.941 0.902 13.066 1.00 95.69 104 LEU A CA 1
ATOM 848 C C . LEU A 1 104 ? -8.724 2.115 12.154 1.00 95.69 104 LEU A C 1
ATOM 850 O O . LEU A 1 104 ? -8.404 1.963 10.976 1.00 95.69 104 LEU A O 1
ATOM 854 N N . SER A 1 105 ? -8.860 3.326 12.699 1.00 96.62 105 SER A N 1
ATOM 855 C CA . SER A 1 105 ? -8.585 4.563 11.963 1.00 96.62 105 SER A CA 1
ATOM 856 C C . SER A 1 105 ? -7.142 4.590 11.450 1.00 96.62 105 SER A C 1
ATOM 858 O O . SER A 1 105 ? -6.896 4.860 10.272 1.00 96.62 105 SER A O 1
ATOM 860 N N . ARG A 1 106 ? -6.178 4.234 12.311 1.00 97.12 106 ARG A N 1
ATOM 861 C CA . ARG A 1 106 ? -4.764 4.170 11.938 1.00 97.12 106 ARG A CA 1
ATOM 862 C C . ARG A 1 106 ? -4.504 3.103 10.878 1.00 97.12 106 ARG A C 1
ATOM 864 O O . ARG A 1 106 ? -3.801 3.388 9.913 1.00 97.12 106 ARG A O 1
ATOM 871 N N . PHE A 1 107 ? -5.105 1.926 11.018 1.00 95.50 107 PHE A N 1
ATOM 872 C CA . PHE A 1 107 ? -4.994 0.833 10.058 1.00 95.50 107 PHE A CA 1
ATOM 873 C C . PHE A 1 107 ? -5.445 1.256 8.653 1.00 95.50 107 PHE A C 1
ATOM 875 O O . PHE A 1 107 ? -4.707 1.058 7.692 1.00 95.50 107 PHE A O 1
ATOM 882 N N . PHE A 1 108 ? -6.592 1.933 8.520 1.00 94.25 108 PHE A N 1
ATOM 883 C CA . PHE A 1 108 ? -7.055 2.421 7.215 1.00 94.25 108 PHE A CA 1
ATOM 884 C C . PHE A 1 108 ? -6.133 3.468 6.587 1.00 94.25 108 PHE A C 1
ATOM 886 O O . PHE A 1 108 ? -5.955 3.471 5.368 1.00 94.25 108 PHE A O 1
ATOM 893 N N . VAL A 1 109 ? -5.536 4.348 7.396 1.00 96.69 109 VAL A N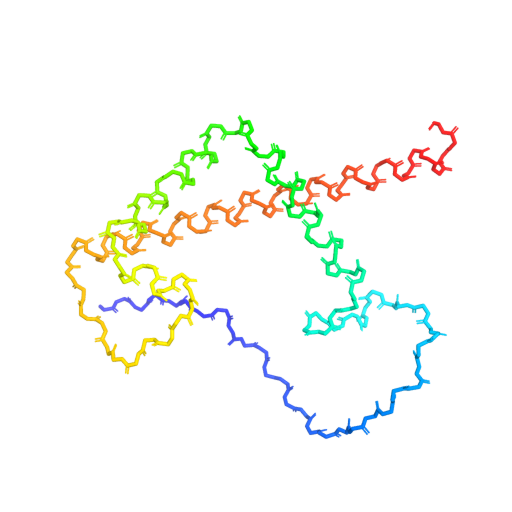 1
ATOM 894 C CA . VAL A 1 109 ? -4.531 5.302 6.900 1.00 96.69 109 VAL A CA 1
ATOM 895 C C . VAL A 1 109 ? -3.316 4.555 6.350 1.00 96.69 109 VAL A C 1
ATOM 897 O O . VAL A 1 109 ? -2.859 4.874 5.255 1.00 96.69 109 VAL A O 1
ATOM 900 N N . LEU A 1 110 ? -2.832 3.531 7.060 1.00 96.12 110 LEU A N 1
ATOM 901 C CA . LEU A 1 110 ? -1.703 2.714 6.609 1.00 96.12 110 LEU A CA 1
ATOM 902 C C . LEU A 1 110 ? -2.031 1.951 5.317 1.00 96.12 110 LEU A C 1
ATOM 904 O O . LEU A 1 110 ? -1.228 1.974 4.388 1.00 96.12 110 LEU A O 1
ATOM 908 N N . GLU A 1 111 ? -3.211 1.336 5.210 1.00 93.88 111 GLU A N 1
ATOM 909 C CA . GLU A 1 111 ? -3.653 0.647 3.985 1.00 93.88 111 GLU A CA 1
ATOM 910 C C . GLU A 1 111 ? -3.731 1.604 2.786 1.00 93.88 111 GLU A C 1
ATOM 912 O O . GLU A 1 111 ? -3.258 1.285 1.692 1.00 93.88 111 GLU A O 1
ATOM 917 N N . TYR A 1 112 ? -4.268 2.809 2.993 1.00 95.12 112 TYR A N 1
ATOM 918 C CA . TYR A 1 112 ? -4.323 3.831 1.951 1.00 95.12 112 TYR A CA 1
ATOM 919 C C . TYR A 1 112 ? -2.925 4.282 1.511 1.00 95.12 112 TYR A C 1
ATOM 921 O O . TYR A 1 112 ? -2.641 4.342 0.312 1.00 95.12 112 TYR A O 1
ATOM 929 N N . ASP A 1 113 ? -2.038 4.580 2.461 1.00 96.06 113 ASP A N 1
ATOM 930 C CA . ASP A 1 113 ? -0.679 5.038 2.169 1.00 96.06 113 ASP A CA 1
ATOM 931 C C . ASP A 1 113 ? 0.163 3.943 1.492 1.00 96.06 113 ASP A C 1
ATOM 933 O O . ASP A 1 113 ? 0.948 4.244 0.581 1.00 96.06 113 ASP A O 1
ATOM 937 N N . LYS A 1 114 ? -0.046 2.671 1.868 1.00 93.81 114 LYS A N 1
ATOM 938 C CA . LYS A 1 114 ? 0.552 1.502 1.209 1.00 93.81 114 LYS A CA 1
ATOM 939 C C . LYS A 1 114 ? 0.119 1.439 -0.248 1.00 93.81 114 LYS A C 1
ATOM 941 O O . LYS A 1 114 ? 0.962 1.562 -1.136 1.00 93.81 114 LYS A O 1
ATOM 946 N N . ALA A 1 115 ? -1.191 1.346 -0.482 1.00 92.44 115 ALA A N 1
ATOM 947 C CA . ALA A 1 115 ? -1.761 1.232 -1.818 1.00 92.44 115 ALA A CA 1
ATOM 948 C C . ALA A 1 115 ? -1.359 2.421 -2.699 1.00 92.44 115 ALA A C 1
ATOM 950 O O . ALA A 1 115 ? -1.030 2.261 -3.872 1.00 92.44 115 ALA A O 1
ATOM 951 N N . ARG A 1 116 ? -1.326 3.635 -2.139 1.00 95.12 116 ARG A N 1
ATOM 952 C CA . ARG A 1 116 ? -0.863 4.828 -2.853 1.00 95.12 116 ARG A CA 1
ATOM 953 C C . ARG A 1 116 ? 0.599 4.709 -3.283 1.00 95.12 116 ARG A C 1
ATOM 955 O O . ARG A 1 116 ? 0.921 5.066 -4.415 1.00 95.12 116 ARG A O 1
ATOM 962 N N . THR A 1 117 ? 1.472 4.237 -2.398 1.00 95.06 117 THR A N 1
ATOM 963 C CA . THR A 1 117 ? 2.903 4.070 -2.685 1.00 95.06 117 THR A CA 1
ATOM 964 C C . THR A 1 117 ? 3.133 2.997 -3.750 1.00 95.06 117 THR A C 1
ATOM 966 O O . THR A 1 117 ? 3.850 3.244 -4.719 1.00 95.06 117 THR A O 1
ATOM 969 N N . GLU A 1 118 ? 2.463 1.851 -3.626 1.00 94.06 118 GLU A N 1
ATOM 970 C CA . GLU A 1 118 ? 2.515 0.758 -4.605 1.00 94.06 118 GLU A CA 1
ATOM 971 C C . GLU A 1 118 ? 1.981 1.201 -5.974 1.00 94.06 118 GLU A C 1
ATOM 973 O O . GLU A 1 118 ? 2.630 0.973 -6.989 1.00 94.06 118 GLU A O 1
ATOM 978 N N . ASN A 1 119 ? 0.861 1.932 -6.020 1.00 92.62 119 ASN A N 1
ATOM 979 C CA . ASN A 1 119 ? 0.288 2.455 -7.266 1.00 92.62 119 ASN A CA 1
ATOM 980 C C . ASN A 1 119 ? 1.230 3.420 -7.994 1.00 92.62 119 ASN A C 1
ATOM 982 O O . ASN A 1 119 ? 1.358 3.364 -9.220 1.00 92.62 119 ASN A O 1
ATOM 986 N N . ILE A 1 120 ? 1.910 4.303 -7.255 1.00 94.19 120 ILE A N 1
ATOM 987 C CA . ILE A 1 120 ? 2.931 5.181 -7.841 1.00 94.19 120 ILE A CA 1
ATOM 988 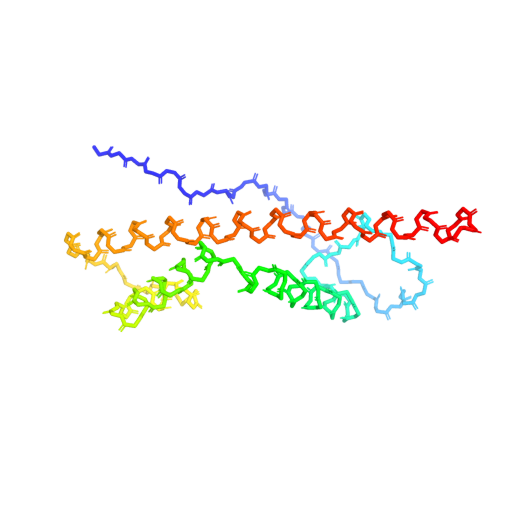C C . ILE A 1 120 ? 4.075 4.335 -8.404 1.00 94.19 120 ILE A C 1
ATOM 990 O O . ILE A 1 120 ? 4.520 4.581 -9.526 1.00 94.19 120 ILE A O 1
ATOM 994 N N . GLN A 1 121 ? 4.527 3.322 -7.663 1.00 94.75 121 GLN A N 1
ATOM 995 C CA . GLN A 1 121 ? 5.618 2.464 -8.105 1.00 94.75 121 GLN A CA 1
ATOM 996 C C . GLN A 1 121 ? 5.257 1.648 -9.353 1.00 94.75 121 GLN A C 1
ATOM 998 O O . GLN A 1 121 ? 6.049 1.611 -10.296 1.00 94.75 121 GLN A O 1
ATOM 1003 N N . MET A 1 122 ? 4.053 1.077 -9.410 1.00 92.19 122 MET A N 1
ATOM 1004 C CA . MET A 1 122 ? 3.527 0.378 -10.586 1.00 92.19 122 MET A CA 1
ATOM 1005 C C . MET A 1 122 ? 3.523 1.281 -11.822 1.00 92.19 122 MET A C 1
ATOM 1007 O O . MET A 1 122 ? 3.987 0.883 -12.893 1.00 92.19 122 MET A O 1
ATOM 1011 N N . TYR A 1 123 ? 3.061 2.527 -11.678 1.00 92.12 123 TYR A N 1
ATOM 1012 C CA . TYR A 1 123 ? 3.061 3.496 -12.775 1.00 92.12 123 TYR A CA 1
ATOM 1013 C C . TYR A 1 123 ? 4.482 3.798 -13.279 1.00 92.12 123 TYR A C 1
ATOM 1015 O O . TYR A 1 123 ? 4.738 3.790 -14.487 1.00 92.12 123 TYR A O 1
ATOM 1023 N N . LEU A 1 124 ? 5.431 4.023 -12.363 1.00 93.88 124 LEU A N 1
ATOM 1024 C CA . LEU A 1 124 ? 6.834 4.274 -12.710 1.00 93.88 124 LEU A CA 1
ATOM 1025 C C . LEU A 1 124 ? 7.490 3.059 -13.380 1.00 93.88 124 LEU A C 1
ATOM 1027 O O . LEU A 1 124 ? 8.250 3.219 -14.341 1.00 93.88 124 LEU A O 1
ATOM 1031 N N . LEU A 1 125 ? 7.175 1.848 -12.914 1.00 92.62 125 LEU A N 1
ATOM 1032 C CA . LEU A 1 125 ? 7.651 0.600 -13.505 1.00 92.62 125 LEU A CA 1
ATOM 1033 C C . LEU A 1 125 ? 7.140 0.442 -14.945 1.00 92.62 125 LEU A C 1
ATOM 1035 O O . LEU A 1 125 ? 7.934 0.185 -15.854 1.00 92.62 125 LEU A O 1
ATOM 1039 N N . GLY A 1 126 ? 5.849 0.702 -15.174 1.00 90.00 126 GLY A N 1
ATOM 1040 C CA . GLY A 1 126 ? 5.254 0.725 -16.511 1.00 90.00 126 GLY A CA 1
ATOM 1041 C C . GLY A 1 126 ? 5.938 1.736 -17.435 1.00 90.00 126 GLY A C 1
ATOM 1042 O O . GLY A 1 126 ? 6.342 1.390 -18.547 1.00 90.00 126 GLY A O 1
ATOM 1043 N N . GLY A 1 127 ? 6.175 2.961 -16.955 1.00 91.12 127 GLY A N 1
ATOM 1044 C CA . GLY A 1 127 ? 6.907 3.986 -17.705 1.00 91.12 127 GLY A CA 1
ATOM 1045 C C . GLY A 1 127 ? 8.326 3.549 -18.089 1.00 91.12 127 GLY A C 1
ATOM 1046 O O . GLY A 1 127 ? 8.747 3.712 -19.236 1.00 91.12 127 GLY A O 1
ATOM 1047 N N . ARG A 1 128 ? 9.057 2.913 -17.164 1.00 90.31 128 ARG A N 1
ATOM 1048 C CA . ARG A 1 128 ? 10.387 2.344 -17.437 1.00 90.31 128 ARG A CA 1
ATOM 1049 C C . ARG A 1 128 ? 10.334 1.264 -18.519 1.00 90.31 128 ARG A C 1
ATOM 1051 O O . ARG A 1 128 ? 11.235 1.212 -19.356 1.00 90.31 128 ARG A O 1
ATOM 1058 N N . HIS A 1 129 ? 9.319 0.403 -18.509 1.00 88.44 129 HIS A N 1
ATOM 1059 C CA . HIS A 1 129 ? 9.155 -0.647 -19.518 1.00 88.44 129 HIS A CA 1
ATOM 1060 C C . HIS A 1 129 ? 8.860 -0.067 -20.904 1.00 88.44 129 HIS A C 1
ATOM 1062 O O . HIS A 1 129 ? 9.495 -0.480 -21.873 1.00 88.44 129 HIS A O 1
ATOM 1068 N N . VAL A 1 130 ? 8.006 0.957 -20.992 1.00 90.44 130 VAL A N 1
ATOM 1069 C CA . VAL A 1 130 ? 7.749 1.674 -22.252 1.00 90.44 130 VAL A CA 1
ATOM 1070 C C . VAL A 1 130 ? 9.029 2.311 -22.794 1.00 90.44 130 VAL A C 1
ATOM 1072 O O . VAL A 1 130 ? 9.345 2.145 -23.968 1.00 90.44 130 VAL A O 1
ATOM 1075 N N . LEU A 1 131 ? 9.819 2.978 -21.948 1.00 90.94 131 LEU A N 1
ATOM 1076 C CA . LEU A 1 131 ? 11.087 3.581 -22.376 1.00 90.94 131 LEU A CA 1
ATOM 1077 C C . LEU A 1 131 ? 12.098 2.542 -22.880 1.00 90.94 131 LEU A C 1
ATOM 1079 O O . LEU A 1 131 ? 12.795 2.797 -23.860 1.00 90.94 131 LEU A O 1
ATOM 1083 N N . LYS A 1 132 ? 12.184 1.371 -22.235 1.00 89.50 132 LYS A N 1
ATOM 1084 C CA . LYS A 1 132 ? 13.026 0.260 -22.713 1.00 89.50 132 LYS A CA 1
ATOM 1085 C C . LYS A 1 132 ? 12.573 -0.237 -24.086 1.00 89.50 132 LYS A C 1
ATOM 1087 O O . LYS A 1 132 ? 13.417 -0.457 -24.948 1.00 89.50 132 LYS A O 1
ATOM 1092 N N . LEU A 1 133 ? 11.263 -0.390 -24.285 1.00 89.81 133 LEU A N 1
ATOM 1093 C CA . LEU A 1 133 ? 10.693 -0.811 -25.563 1.00 89.81 133 LEU A CA 1
ATOM 1094 C C . LEU A 1 133 ? 11.005 0.199 -26.672 1.00 89.81 133 LEU A C 1
ATOM 1096 O O . LEU A 1 133 ? 11.462 -0.200 -27.736 1.00 89.81 133 LEU A O 1
ATOM 1100 N N . LEU A 1 134 ? 10.805 1.495 -26.416 1.00 91.31 134 LEU A N 1
ATOM 1101 C CA . LEU A 1 134 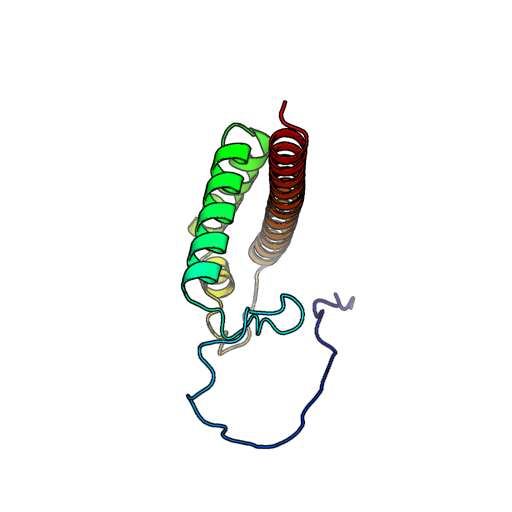? 11.094 2.545 -27.396 1.00 91.31 134 LEU A CA 1
ATOM 1102 C C . LEU A 1 134 ? 12.562 2.524 -27.835 1.00 91.31 134 LEU A C 1
ATOM 1104 O O . LEU A 1 134 ? 12.826 2.526 -29.030 1.00 91.31 134 LEU A O 1
ATOM 1108 N N . ARG A 1 135 ? 13.507 2.395 -26.894 1.00 90.50 135 ARG A N 1
ATOM 1109 C CA . ARG A 1 135 ? 14.941 2.276 -27.221 1.00 90.50 135 ARG A CA 1
ATOM 1110 C C . ARG A 1 135 ? 15.244 1.063 -28.099 1.00 90.50 135 ARG A C 1
ATOM 1112 O O . ARG A 1 135 ? 15.930 1.192 -29.106 1.00 90.50 135 ARG A O 1
ATOM 1119 N N . ALA A 1 136 ? 14.669 -0.090 -27.755 1.00 90.75 136 ALA A N 1
ATOM 1120 C CA . ALA A 1 136 ? 14.838 -1.311 -28.537 1.00 90.75 136 ALA A CA 1
ATOM 1121 C C . ALA A 1 136 ? 14.280 -1.176 -29.967 1.00 90.75 136 ALA A C 1
ATOM 1123 O O . ALA A 1 136 ? 14.864 -1.711 -30.906 1.00 90.75 136 ALA A O 1
ATOM 1124 N N . LEU A 1 137 ? 13.167 -0.455 -30.139 1.00 90.06 137 LEU A N 1
ATOM 1125 C CA . LEU A 1 137 ? 12.560 -0.192 -31.449 1.00 90.06 137 LEU A CA 1
ATOM 1126 C C . LEU A 1 137 ? 13.337 0.845 -32.272 1.00 90.06 137 LEU A C 1
ATOM 1128 O O . LEU A 1 137 ? 13.373 0.743 -33.495 1.00 90.06 137 LEU A O 1
ATOM 1132 N N . GLU A 1 138 ? 13.968 1.822 -31.621 1.00 85.81 138 GLU A N 1
ATOM 1133 C CA . GLU A 1 138 ? 14.828 2.823 -32.266 1.00 85.81 138 GLU A CA 1
ATOM 1134 C C . GLU A 1 138 ? 16.187 2.250 -32.713 1.00 85.81 138 GLU A C 1
ATOM 1136 O O . GLU A 1 138 ? 16.926 2.919 -33.434 1.00 85.81 138 GLU A O 1
ATOM 1141 N N . GLY A 1 139 ? 16.506 1.003 -32.343 1.00 61.81 139 GLY A N 1
ATOM 1142 C CA . GLY A 1 139 ? 17.762 0.344 -32.709 1.00 61.81 139 GLY A CA 1
ATOM 1143 C C . GLY A 1 139 ? 18.986 0.897 -31.972 1.00 61.81 139 GLY A C 1
ATOM 1144 O O . GLY A 1 139 ? 20.096 0.793 -32.496 1.00 61.81 139 GLY A O 1
ATOM 1145 N N . ILE A 1 140 ? 18.778 1.494 -30.791 1.00 53.81 140 ILE A N 1
ATOM 1146 C CA . ILE A 1 140 ? 19.829 1.981 -29.881 1.00 53.81 140 ILE A CA 1
ATOM 1147 C C . ILE A 1 140 ? 20.063 0.965 -28.763 1.00 53.81 140 ILE A C 1
ATOM 1149 O O . ILE A 1 140 ? 19.071 0.537 -28.127 1.00 53.81 140 ILE A O 1
#

Secondary structure (DSSP, 8-state):
---------------------S----S---GGG--TTS--HHHHHHHHHHHHHHHHHHTT-HHHHHHHHHHHHHHHH-HHHHHHHTT----S-----HHHHHHHHHHHHHHHHHHHHHHHHHHHHHHHHHHHHHHHHHT-

Radius of gyration: 20.94 Å; chains: 1; bounding box: 49×35×55 Å

Foldseek 3Di:
DDDDDPDPDDDDDDDDDDDDDPPPPDDPDDPVPADPVDHDPVVVVVVVVLLVVLCVVCVPPPVLVVLVVLLVVLVVVDVVVVCVVVVHDPPDDDDDDPVVVVSVVSNVVSVVVNVVSSVVSSVVVVVVVVVVVVCVVVVD

Sequence (140 aa):
MTEINLFYNKIVLRKDGDFLDNRRADRGMDIKNIDIYNLPKWFSDLLEEVDLLCEEALAGSVSYQKLKEERCCLLDQYDFLLKLADKDKIAEPLELTLEETNALSRFFVLEYDKARTENIQMYLLGGRHVLKLLRALEGI